Protein AF-A0A9Q1BX93-F1 (afdb_monomer)

Mean predicted aligned error: 6.59 Å

Nearest PDB structures (foldseek):
  6ne7-assembly1_A  TM=9.508E-01  e=5.881E-17  Homo sapiens
  2x2l-assembly1_A-2  TM=9.434E-01  e=4.601E-17  Homo sapiens
  3gqi-assembly1_A  TM=9.244E-01  e=2.007E-16  Homo sapiens
  4j96-assembly3_B  TM=8.910E-01  e=3.487E-16  Homo sapiens
  5ui0-assembly2_B  TM=8.899E-01  e=6.442E-16  Homo sapiens

Sequence (169 aa):
MEYLENGSLLNYLTSFSERPTRLSVMPTENDGTMITSKELMRFGLEIAKGMEYLASKNLVHRDLAARNILLGDNLQCKVSDLGLARILKYSNEYEMRSKSRVPVRWMAPESILRNKYSTTSDVWSFGVVLWEIATLGSHPYPGLGCKQIIDDVKKGMRLLQPTHCRDEM

Radius of gyration: 17.2 Å; Cα contacts (8 Å, |Δi|>4): 215; chains: 1; bounding box: 44×39×55 Å

Foldseek 3Di:
DDDAPQAFQLVVLVVLVPDPPPPDDDDDPPPVNDDDPVNLVQQLVLVVVQLVVCVVQQKFQQADARNQWGAHPVRRTDGHDSVVMDHDDPDQKDADPDDDDHPLLLFDLCCLPGVITHSVRVVSSSVVRSVCSLVSNDDRPPPDDSVRSNVVVNVVDDTDDDPPDDPDD

pLDDT: mean 87.9, std 14.95, range [37.12, 98.75]

InterPro domains:
  IPR000719 Protein kinase domain [PS50011] (1-169)
  IPR001245 Serine-threonine/tyrosine-protein kinase, catalytic domain [PF07714] (1-169)
  IPR001245 Serine-threonine/tyrosine-protein kinase, catalytic domain [PR00109] (1-13)
  IPR001245 Serine-threonine/tyrosine-protein kinase, catalytic domain [PR00109] (53-71)
  IPR001245 Serine-threonine/tyrosine-protein kinase, catalytic domain [PR00109] (102-112)
  IPR001245 Serine-threonine/tyrosine-protein kinase, catalytic domain [PR00109] (121-143)
  IPR008266 Tyrosine-protein kinase, active site [PS00109] (59-71)
  IPR011009 Protein kinase-like domain superfamily [SSF56112] (1-168)
  IPR020635 Tyrosine-protein kinase, catalytic domain [SM00219] (1-169)
  IPR050122 Receptor Tyrosine Kinase [PTHR24416] (1-169)

Organism: Holothuria leucospilota (NCBI:txid206669)

Secondary structure (DSSP, 8-state):
----TT-BHHHHHHHHHTS---TT----TTSS-S--HHHHHHHHHHHHHHHHHHHHTTEE-S---GGGEEE-GGG-EEE--GGG-EE-SSSS-EE--S-----GGG--HHHHHH-EE-HHHHHHHHHHHHHHHHTTSPPSSTT--HHHHHHHHHTT--PPPPTT-PPP-

Solvent-accessible surface area (backbone atoms only — not comparable to full-atom values): 10137 Å² total; per-residue (Å²): 130,88,86,44,89,60,40,28,44,26,62,54,33,35,61,61,70,72,52,75,85,67,82,90,65,87,79,59,101,80,69,86,80,70,89,48,72,68,56,51,51,46,50,50,50,40,45,48,53,47,50,50,53,36,42,77,65,36,33,28,47,80,57,57,40,42,72,32,24,35,16,32,82,96,67,43,59,38,81,46,72,64,88,68,39,45,74,50,85,88,46,84,57,46,73,62,88,71,96,68,94,70,63,68,84,36,53,24,64,57,33,73,74,64,35,38,42,26,56,69,36,42,50,46,8,45,55,45,29,49,49,23,54,73,52,35,43,49,66,76,66,74,96,59,52,69,72,56,48,57,57,38,43,71,74,64,56,72,84,77,82,51,95,86,62,71,85,85,127

Structure (mmCIF, N/CA/C/O backbone):
data_AF-A0A9Q1BX93-F1
#
_entry.id   AF-A0A9Q1BX93-F1
#
loop_
_atom_site.group_PDB
_atom_site.id
_atom_site.type_symbol
_atom_site.label_atom_id
_atom_site.label_alt_id
_atom_site.label_comp_id
_atom_site.label_asym_id
_atom_site.label_entity_id
_atom_site.label_seq_id
_atom_site.pdbx_PDB_ins_code
_atom_site.Cartn_x
_atom_site.Cartn_y
_atom_site.Cartn_z
_atom_site.occupancy
_atom_site.B_iso_or_equiv
_atom_site.auth_seq_id
_atom_site.auth_comp_id
_atom_site.auth_asym_id
_atom_site.auth_atom_id
_atom_site.pdbx_PDB_model_num
ATOM 1 N N . MET A 1 1 ? 0.145 21.957 -2.539 1.00 60.41 1 MET A N 1
ATOM 2 C CA . MET A 1 1 ? -0.162 20.604 -2.034 1.00 60.41 1 MET A CA 1
ATOM 3 C C . MET A 1 1 ? -1.299 20.779 -1.048 1.00 60.41 1 MET A C 1
ATOM 5 O O . MET A 1 1 ? -1.236 21.730 -0.280 1.00 60.41 1 MET A O 1
ATOM 9 N N . GLU A 1 2 ? -2.359 19.986 -1.147 1.00 72.12 2 GLU A N 1
ATOM 10 C CA . GLU A 1 2 ? -3.480 20.054 -0.201 1.00 72.12 2 GLU A CA 1
ATOM 11 C C . GLU A 1 2 ? -3.006 19.566 1.175 1.00 72.12 2 GLU A C 1
ATOM 13 O O . GLU A 1 2 ? -2.302 18.559 1.253 1.00 72.12 2 GLU A O 1
ATOM 18 N N . TYR A 1 3 ? -3.329 20.305 2.235 1.00 75.44 3 TYR A N 1
ATOM 19 C CA . TYR A 1 3 ? -3.077 19.875 3.608 1.00 75.44 3 TYR A CA 1
ATOM 20 C C . TYR A 1 3 ? -4.240 18.995 4.062 1.00 75.44 3 TYR A C 1
ATOM 22 O O . TYR A 1 3 ? -5.392 19.362 3.859 1.00 75.44 3 TYR A O 1
ATOM 30 N N . LEU A 1 4 ? -3.933 17.838 4.644 1.00 78.56 4 LEU A N 1
ATOM 31 C CA . LEU A 1 4 ? -4.925 16.863 5.088 1.00 78.56 4 LEU A CA 1
ATOM 32 C C . LEU A 1 4 ? -4.755 16.663 6.597 1.00 78.56 4 LEU A C 1
ATOM 34 O O . LEU A 1 4 ? -3.736 16.148 7.059 1.00 78.56 4 LEU A O 1
ATOM 38 N N . GLU A 1 5 ? -5.739 17.151 7.349 1.00 76.88 5 GLU A N 1
ATOM 39 C CA . GLU A 1 5 ? -5.691 17.354 8.803 1.00 76.88 5 GLU A CA 1
ATOM 40 C C . GLU A 1 5 ? -5.566 16.062 9.622 1.00 76.88 5 GLU A C 1
ATOM 42 O O . GLU A 1 5 ? -4.977 16.076 10.701 1.00 76.88 5 GLU A O 1
ATOM 47 N N . ASN A 1 6 ? -6.044 14.930 9.094 1.00 85.12 6 ASN A N 1
ATOM 48 C CA . ASN A 1 6 ? -6.058 13.653 9.813 1.00 85.12 6 ASN A CA 1
ATOM 49 C C . ASN A 1 6 ? -4.752 12.850 9.648 1.00 85.12 6 ASN A C 1
ATOM 51 O O . ASN A 1 6 ? -4.631 11.741 10.168 1.00 85.12 6 ASN A O 1
ATOM 55 N N . GLY A 1 7 ? -3.751 13.405 8.954 1.00 92.69 7 GLY A N 1
ATOM 56 C CA . GLY A 1 7 ? -2.442 12.778 8.785 1.00 92.69 7 GLY A CA 1
ATOM 57 C C . GLY A 1 7 ? -2.476 11.534 7.894 1.00 92.69 7 GLY A C 1
ATOM 58 O O . GLY A 1 7 ? -3.271 11.446 6.956 1.00 92.69 7 GLY A O 1
ATOM 59 N N . SER A 1 8 ? -1.565 10.588 8.143 1.00 96.31 8 SER A N 1
ATOM 60 C CA . SER A 1 8 ? -1.483 9.348 7.366 1.00 96.31 8 SER A CA 1
ATOM 61 C C . SER A 1 8 ? -2.450 8.282 7.877 1.00 96.31 8 SER A C 1
ATOM 63 O O . SER A 1 8 ? -2.697 8.163 9.079 1.00 96.31 8 SER A O 1
ATOM 65 N N . LEU A 1 9 ? -2.932 7.441 6.963 1.00 96.75 9 LEU A N 1
ATOM 66 C CA . LEU A 1 9 ? -3.762 6.285 7.288 1.00 96.75 9 LEU A CA 1
ATOM 67 C C . LEU A 1 9 ? -3.052 5.343 8.266 1.00 96.75 9 LEU A C 1
ATOM 69 O O . LEU A 1 9 ? -3.697 4.815 9.163 1.00 96.75 9 LEU A O 1
ATOM 73 N N . LEU A 1 10 ? -1.730 5.169 8.142 1.00 96.38 10 LEU A N 1
ATOM 74 C CA . LEU A 1 10 ? -0.957 4.369 9.095 1.00 96.38 10 LEU A CA 1
ATOM 75 C C . LEU A 1 10 ? -1.125 4.882 10.531 1.00 96.38 10 LEU A C 1
ATOM 77 O O . LEU A 1 10 ? -1.525 4.112 11.397 1.00 96.38 10 LEU A O 1
ATOM 81 N N . ASN A 1 11 ? -0.875 6.174 10.766 1.00 94.50 11 ASN A N 1
ATOM 82 C CA . ASN A 1 11 ? -0.984 6.763 12.103 1.00 94.50 11 ASN A CA 1
ATOM 83 C C . ASN A 1 11 ? -2.421 6.691 12.637 1.00 94.50 11 ASN A C 1
ATOM 85 O O . ASN A 1 11 ? -2.640 6.444 13.824 1.00 94.50 11 ASN A O 1
ATOM 89 N N . TYR A 1 12 ? -3.403 6.893 11.755 1.00 93.56 12 TYR A N 1
ATOM 90 C CA . TYR A 1 12 ? -4.812 6.769 12.104 1.00 93.56 12 TYR A CA 1
ATOM 91 C C . TYR A 1 12 ? -5.148 5.349 12.576 1.00 93.56 12 TYR A C 1
ATOM 93 O O . TYR A 1 12 ? -5.711 5.187 13.656 1.00 93.56 12 TYR A O 1
ATOM 101 N N . LEU A 1 13 ? -4.746 4.316 11.829 1.00 93.12 13 LEU A N 1
ATOM 102 C CA . LEU A 1 13 ? -4.996 2.915 12.181 1.00 93.12 13 LEU A CA 1
ATOM 103 C C . LEU A 1 13 ? -4.290 2.506 13.482 1.00 93.12 13 LEU A C 1
ATOM 105 O O . LEU A 1 13 ? -4.920 1.917 14.364 1.00 93.12 13 LEU A O 1
ATOM 109 N N . THR A 1 14 ? -3.015 2.871 13.647 1.00 91.94 14 THR A N 1
ATOM 110 C CA . THR A 1 14 ? -2.244 2.505 14.846 1.00 91.94 14 THR A CA 1
ATOM 111 C C . THR A 1 14 ? -2.814 3.134 16.115 1.00 91.94 14 THR A C 1
ATOM 113 O O . THR A 1 14 ? -2.731 2.521 17.179 1.00 91.94 14 THR A O 1
ATOM 116 N N . SER A 1 15 ? -3.489 4.287 16.011 1.00 90.31 15 SER A N 1
ATOM 117 C CA . SER A 1 15 ? -4.161 4.937 17.148 1.00 90.31 15 SER A CA 1
ATOM 118 C C . SER A 1 15 ? -5.268 4.091 17.801 1.00 90.31 15 SER A C 1
ATOM 120 O O . SER A 1 15 ? -5.642 4.347 18.947 1.00 90.31 15 SER A O 1
ATOM 122 N N . PHE A 1 16 ? -5.788 3.073 17.104 1.00 83.94 16 PHE A N 1
ATOM 123 C CA . PHE A 1 16 ? -6.747 2.107 17.650 1.00 83.94 16 PHE A CA 1
ATOM 124 C C . PHE A 1 16 ? -6.059 0.883 18.264 1.00 83.94 16 PHE A C 1
ATOM 126 O O . PHE A 1 16 ? -6.616 0.276 19.175 1.00 83.94 16 PHE A O 1
ATOM 133 N N . SER A 1 17 ? -4.845 0.545 17.815 1.00 70.94 17 SER A N 1
ATOM 134 C CA . SER A 1 17 ? -4.049 -0.565 18.365 1.00 70.94 17 SER A CA 1
ATOM 135 C C . SER A 1 17 ? -3.467 -0.259 19.753 1.00 70.94 17 SER A C 1
ATOM 137 O O . SER A 1 17 ? -3.269 -1.165 20.559 1.00 70.94 17 SER A O 1
ATOM 139 N N . GLU A 1 18 ? -3.239 1.023 20.053 1.00 66.19 18 GLU A N 1
ATOM 140 C CA . GLU A 1 18 ? -2.660 1.497 21.318 1.00 66.19 18 GLU A CA 1
ATOM 141 C C . GLU A 1 18 ? -3.708 1.734 22.418 1.00 66.19 18 GLU A C 1
ATOM 143 O O . GLU A 1 18 ? -3.358 1.991 23.572 1.00 66.19 18 GLU A O 1
ATOM 148 N N . ARG A 1 19 ? -5.007 1.645 22.095 1.00 63.69 19 ARG A N 1
ATOM 149 C CA . ARG A 1 19 ? -6.073 1.811 23.089 1.00 63.69 19 ARG A CA 1
ATOM 150 C C . ARG A 1 19 ? -6.132 0.553 23.958 1.00 63.69 19 ARG A C 1
ATOM 152 O O . ARG A 1 19 ? -6.419 -0.522 23.433 1.00 63.69 19 ARG A O 1
ATOM 159 N N . PRO A 1 20 ? -5.899 0.650 25.281 1.00 47.09 20 PRO A N 1
ATOM 160 C CA . PRO A 1 20 ? -6.031 -0.504 26.154 1.00 47.09 20 PRO A CA 1
ATOM 161 C C . PRO A 1 20 ? -7.462 -1.022 26.040 1.00 47.09 20 PRO A C 1
ATOM 163 O O . PRO A 1 20 ? -8.410 -0.244 26.163 1.00 47.09 20 PRO A O 1
ATOM 166 N N . THR A 1 21 ? -7.609 -2.324 25.790 1.00 48.31 21 THR A N 1
ATOM 167 C CA . THR A 1 21 ? -8.884 -3.046 25.820 1.00 48.31 21 THR A CA 1
ATOM 168 C C . THR A 1 21 ? -9.614 -2.699 27.113 1.00 48.31 21 THR A C 1
ATOM 170 O O . THR A 1 21 ? -9.341 -3.279 28.166 1.00 48.31 21 THR A O 1
ATOM 173 N N . ARG A 1 22 ? -10.519 -1.717 27.066 1.00 46.16 22 ARG A N 1
ATOM 174 C CA . ARG A 1 22 ? -11.419 -1.418 28.174 1.00 46.16 22 ARG A CA 1
ATOM 175 C C . ARG A 1 22 ? -12.376 -2.595 28.271 1.00 46.16 22 ARG A C 1
ATOM 177 O O . ARG A 1 22 ? -13.374 -2.666 27.561 1.00 46.16 22 ARG A O 1
ATOM 184 N N . LEU A 1 23 ? -12.041 -3.539 29.146 1.00 45.72 23 LEU A N 1
ATOM 185 C CA . LEU A 1 23 ? -13.012 -4.473 29.689 1.00 45.72 23 LEU A CA 1
ATOM 186 C C . LEU A 1 23 ? -14.238 -3.676 30.170 1.00 45.72 23 LEU A C 1
ATOM 188 O O . LEU A 1 23 ? -14.083 -2.695 30.898 1.00 45.72 23 LEU A O 1
ATOM 192 N N . SER A 1 24 ? -15.426 -4.161 29.793 1.00 38.31 24 SER A N 1
ATOM 193 C CA . SER A 1 24 ? -16.761 -3.927 30.384 1.00 38.31 24 SER A CA 1
ATOM 194 C C . SER A 1 24 ? -17.771 -2.963 29.745 1.00 38.31 24 SER A C 1
ATOM 196 O O . SER A 1 24 ? -18.890 -2.917 30.246 1.00 38.31 24 SER A O 1
ATOM 198 N N . VAL A 1 25 ? -17.510 -2.296 28.616 1.00 46.06 25 VAL A N 1
ATOM 199 C CA . VAL A 1 25 ? -18.588 -1.557 27.921 1.00 46.06 25 VAL A CA 1
ATOM 200 C C . VAL A 1 25 ? -18.622 -1.961 26.456 1.00 46.06 25 VAL A C 1
ATOM 202 O O . VAL A 1 25 ? -17.691 -1.666 25.715 1.00 46.06 25 VAL A O 1
ATOM 205 N N . MET A 1 26 ? -19.681 -2.671 26.056 1.00 45.34 26 MET A N 1
ATOM 206 C CA . MET A 1 26 ? -19.995 -2.897 24.644 1.00 45.34 26 MET A CA 1
ATOM 207 C C . MET A 1 26 ? -20.212 -1.516 24.010 1.00 45.34 26 MET A C 1
ATOM 209 O O . MET A 1 26 ? -21.152 -0.829 24.417 1.00 45.34 26 MET A O 1
ATOM 213 N N . PRO A 1 27 ? -19.349 -1.065 23.087 1.00 43.97 27 PRO A N 1
ATOM 214 C CA . PRO A 1 27 ? -19.535 0.228 22.456 1.00 43.97 27 PRO A CA 1
ATOM 215 C C . PRO A 1 27 ? -20.803 0.162 21.606 1.00 43.97 27 PRO A C 1
ATOM 217 O O . PRO A 1 27 ? -21.001 -0.771 20.826 1.00 43.97 27 PRO A O 1
ATOM 220 N N . THR A 1 28 ? -21.689 1.135 21.792 1.00 45.25 28 THR A N 1
ATOM 221 C CA . THR A 1 28 ? -22.805 1.355 20.875 1.00 45.25 28 THR A CA 1
ATOM 222 C C . THR A 1 28 ? -22.240 1.847 19.541 1.00 45.25 28 THR A C 1
ATOM 224 O O . THR A 1 28 ? -21.183 2.478 19.503 1.00 45.25 28 THR A O 1
ATOM 227 N N . GLU A 1 29 ? -22.932 1.563 18.435 1.00 50.22 29 GLU A N 1
ATOM 228 C CA . GLU A 1 29 ? -22.469 1.801 17.051 1.00 50.22 29 GLU A CA 1
ATOM 229 C C . GLU A 1 29 ? -22.086 3.263 16.723 1.00 50.22 29 GLU A C 1
ATOM 231 O O . GLU A 1 29 ? -21.611 3.540 15.627 1.00 50.22 29 GLU A O 1
ATOM 236 N N . ASN A 1 30 ? -22.265 4.199 17.661 1.00 46.19 30 ASN A N 1
ATOM 237 C CA . ASN A 1 30 ? -22.162 5.638 17.444 1.00 46.19 30 ASN A CA 1
ATOM 238 C C . ASN A 1 30 ? -21.084 6.346 18.281 1.00 46.19 30 ASN A C 1
ATOM 240 O O . ASN A 1 30 ? -21.022 7.572 18.267 1.00 46.19 30 ASN A O 1
ATOM 244 N N . ASP A 1 31 ? -20.248 5.616 19.023 1.00 49.50 31 ASP A N 1
ATOM 245 C CA . ASP A 1 31 ? -19.365 6.239 20.020 1.00 49.50 31 ASP A CA 1
ATOM 246 C C . ASP A 1 31 ? -17.988 6.669 19.464 1.00 49.50 31 ASP A C 1
ATOM 248 O O . ASP A 1 31 ? -17.131 7.132 20.209 1.00 49.50 31 ASP A O 1
ATOM 252 N N . GLY A 1 32 ? -17.718 6.503 18.159 1.00 55.62 32 GLY A N 1
ATOM 253 C CA . GLY A 1 32 ? -16.435 6.890 17.529 1.00 55.62 32 GLY A CA 1
ATOM 254 C C . GLY A 1 32 ? -15.191 6.200 18.124 1.00 55.62 32 GLY A C 1
ATOM 255 O O . GLY A 1 32 ? -14.048 6.543 17.813 1.00 55.62 32 GLY A O 1
ATOM 256 N N . THR A 1 33 ? -15.397 5.228 19.014 1.00 61.38 33 THR A N 1
ATOM 257 C CA . THR A 1 33 ? -14.355 4.571 19.805 1.00 61.38 33 THR A CA 1
ATOM 258 C C . THR A 1 33 ? -13.751 3.363 19.098 1.00 61.38 33 THR A C 1
ATOM 260 O O . THR A 1 33 ? -12.630 2.979 19.440 1.00 61.38 33 THR A O 1
ATOM 263 N N . MET A 1 34 ? -14.440 2.802 18.099 1.00 73.19 34 MET A N 1
ATOM 264 C CA . MET A 1 34 ? -14.046 1.590 17.380 1.00 73.19 34 MET A CA 1
ATOM 265 C C . MET A 1 34 ? -14.162 1.780 15.871 1.00 73.19 34 MET A C 1
ATOM 267 O O . MET A 1 34 ? -15.179 2.261 15.379 1.00 73.19 34 MET A O 1
ATOM 271 N N . ILE A 1 35 ? -13.125 1.358 15.150 1.00 86.31 35 ILE A N 1
ATOM 272 C CA . ILE A 1 35 ? -13.118 1.307 13.691 1.00 86.31 35 ILE A CA 1
ATOM 273 C C . ILE A 1 35 ? -13.918 0.097 13.204 1.00 86.31 35 ILE A C 1
ATOM 275 O O . ILE A 1 35 ? -13.712 -1.031 13.659 1.00 86.31 35 ILE A O 1
ATOM 279 N N . THR A 1 36 ? -14.854 0.323 12.289 1.00 89.88 36 THR A N 1
ATOM 280 C CA . THR A 1 36 ? -15.730 -0.737 11.775 1.00 89.88 36 THR A CA 1
ATOM 281 C C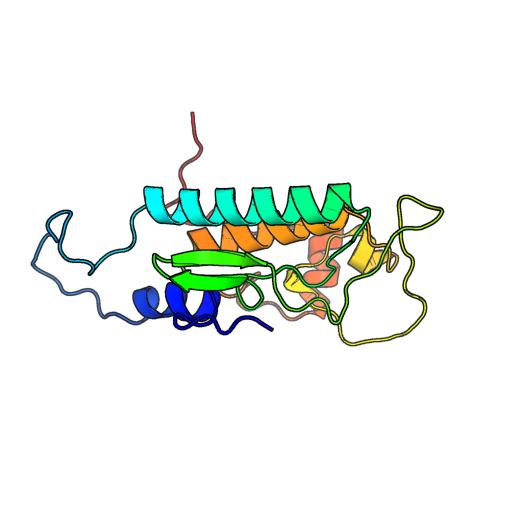 . THR A 1 36 ? -15.133 -1.424 10.547 1.00 89.88 36 THR A C 1
ATOM 283 O O . THR A 1 36 ? -14.404 -0.816 9.762 1.00 89.88 36 THR A O 1
ATOM 286 N N . SER A 1 37 ? -15.513 -2.681 10.286 1.00 88.44 37 SER A N 1
ATOM 287 C CA . SER A 1 37 ? -15.131 -3.374 9.043 1.00 88.44 37 SER A CA 1
ATOM 288 C C . SER A 1 37 ? -15.580 -2.612 7.791 1.00 88.44 37 SER A C 1
ATOM 290 O O . SER A 1 37 ? -14.885 -2.618 6.778 1.00 88.44 37 SER A O 1
ATOM 292 N N . LYS A 1 38 ? -16.718 -1.908 7.863 1.00 91.19 38 LYS A N 1
ATOM 293 C CA . LYS A 1 38 ? -17.228 -1.066 6.774 1.00 91.19 38 LYS A CA 1
ATOM 294 C C . LYS A 1 38 ? -16.287 0.096 6.459 1.00 91.19 38 LYS A C 1
ATOM 296 O O . LYS A 1 38 ? -16.067 0.393 5.288 1.00 91.19 38 LYS A O 1
ATOM 301 N N . GLU A 1 39 ? -15.716 0.734 7.477 1.00 92.69 39 GLU A N 1
ATOM 302 C CA . GLU A 1 39 ? -14.726 1.799 7.290 1.00 92.69 39 GLU A CA 1
ATOM 303 C C . GLU A 1 39 ? -13.412 1.267 6.720 1.00 92.69 39 GLU A C 1
ATOM 305 O O . GLU A 1 39 ? -12.884 1.863 5.784 1.00 92.69 39 GLU A O 1
ATOM 310 N N . LEU A 1 40 ? -12.933 0.114 7.201 1.00 94.69 40 LEU A N 1
ATOM 311 C CA . LEU A 1 40 ? -11.743 -0.544 6.648 1.00 94.69 40 LEU A CA 1
ATOM 312 C C . LEU A 1 40 ? -11.920 -0.873 5.156 1.00 94.69 40 LEU A C 1
ATOM 314 O O . LEU A 1 40 ? -11.054 -0.560 4.338 1.00 94.69 40 LEU A O 1
ATOM 318 N N . MET A 1 41 ? -13.075 -1.437 4.782 1.00 95.06 41 MET A N 1
ATOM 319 C CA . MET A 1 41 ? -13.423 -1.700 3.380 1.00 95.06 41 MET A CA 1
ATOM 320 C C . MET A 1 41 ? -13.519 -0.410 2.559 1.00 95.06 41 MET A C 1
ATOM 322 O O . MET A 1 41 ? -13.049 -0.369 1.421 1.00 95.06 41 MET A O 1
ATOM 326 N N . ARG A 1 42 ? -14.084 0.664 3.132 1.00 97.00 42 ARG A N 1
ATOM 327 C CA . ARG A 1 42 ? -14.139 1.981 2.483 1.00 97.00 42 ARG A CA 1
ATOM 328 C C . ARG A 1 42 ? -12.736 2.502 2.169 1.00 97.00 42 ARG A C 1
ATOM 330 O O . ARG A 1 42 ? -12.517 2.937 1.042 1.00 97.00 42 ARG A O 1
ATOM 337 N N . PHE A 1 43 ? -11.790 2.414 3.106 1.00 97.88 43 PHE A N 1
ATOM 338 C CA . PHE A 1 43 ? -10.405 2.830 2.863 1.00 97.88 43 PHE A CA 1
ATOM 339 C C . PHE A 1 43 ? -9.777 2.050 1.707 1.00 97.88 43 PHE A C 1
ATOM 341 O O . PHE A 1 43 ? -9.237 2.653 0.780 1.00 97.88 43 PHE A O 1
ATOM 348 N N . GLY A 1 44 ? -9.917 0.719 1.705 1.00 98.25 44 GLY A N 1
ATOM 349 C CA . GLY A 1 44 ? -9.442 -0.121 0.603 1.00 98.25 44 GLY A CA 1
ATOM 350 C C . GLY A 1 44 ? -10.031 0.292 -0.752 1.00 98.25 44 GLY A C 1
ATOM 351 O O . GLY A 1 44 ? -9.294 0.438 -1.728 1.00 98.25 44 GLY A O 1
ATOM 352 N N . LEU A 1 45 ? -11.341 0.553 -0.804 1.00 98.50 45 LEU A N 1
ATOM 353 C CA . LEU A 1 45 ? -12.040 0.977 -2.019 1.00 98.50 45 LEU A CA 1
ATOM 354 C C . LEU A 1 45 ? -11.579 2.351 -2.528 1.00 98.50 45 LEU A C 1
ATOM 356 O O . LEU A 1 45 ? -11.375 2.527 -3.729 1.00 98.50 45 LEU A O 1
ATOM 360 N N . GLU A 1 46 ? -11.433 3.339 -1.647 1.00 98.50 46 GLU A N 1
ATOM 361 C CA . GLU A 1 46 ? -11.001 4.688 -2.031 1.00 98.50 46 GLU A CA 1
ATOM 362 C C . GLU A 1 46 ? -9.552 4.698 -2.534 1.00 98.50 46 GLU A C 1
ATOM 364 O O . GLU A 1 46 ? -9.256 5.320 -3.557 1.00 98.50 46 GLU A O 1
ATOM 369 N N . ILE A 1 47 ? -8.663 3.937 -1.887 1.00 98.69 47 ILE A N 1
ATOM 370 C CA . ILE A 1 47 ? -7.278 3.763 -2.341 1.00 98.69 47 ILE A CA 1
ATOM 371 C C . ILE A 1 47 ? -7.246 3.063 -3.704 1.00 98.69 47 ILE A C 1
ATOM 373 O O . ILE A 1 47 ? -6.518 3.508 -4.592 1.00 98.69 47 ILE A O 1
ATOM 377 N N . ALA A 1 48 ? -8.058 2.018 -3.907 1.00 98.75 48 ALA A N 1
ATOM 378 C CA . ALA A 1 48 ? -8.152 1.321 -5.189 1.00 98.75 48 ALA A CA 1
ATOM 379 C C . ALA A 1 48 ? -8.571 2.267 -6.324 1.00 98.75 48 ALA A C 1
ATOM 381 O O . ALA A 1 48 ? -7.925 2.281 -7.369 1.00 98.75 48 ALA A O 1
ATOM 382 N N . LYS A 1 49 ? -9.582 3.118 -6.098 1.00 98.62 49 LYS A N 1
ATOM 383 C CA . LYS A 1 49 ? -10.006 4.151 -7.062 1.00 98.62 49 LYS A CA 1
ATOM 384 C C . LYS A 1 49 ? -8.892 5.156 -7.361 1.00 98.62 49 LYS A C 1
ATOM 386 O O . LYS A 1 49 ? -8.681 5.530 -8.513 1.00 98.62 49 LYS A O 1
ATOM 391 N N . GLY A 1 50 ? -8.150 5.583 -6.337 1.00 98.44 50 GLY A N 1
ATOM 392 C CA . GLY A 1 50 ? -6.983 6.449 -6.514 1.00 98.44 50 GLY A CA 1
ATOM 393 C C . GLY A 1 50 ? -5.905 5.798 -7.386 1.00 98.44 50 GLY A C 1
ATOM 394 O O . GLY A 1 50 ? -5.393 6.423 -8.314 1.00 98.44 50 GLY A O 1
ATOM 395 N N . MET A 1 51 ? -5.602 4.524 -7.140 1.00 98.69 51 MET A N 1
ATOM 396 C CA . MET A 1 51 ? -4.609 3.765 -7.905 1.00 98.69 51 MET A CA 1
ATOM 397 C C . MET A 1 51 ? -5.067 3.435 -9.328 1.00 98.69 51 MET A C 1
ATOM 399 O O . MET A 1 51 ? -4.256 3.501 -10.250 1.00 98.69 51 MET A O 1
ATOM 403 N N . GLU A 1 52 ? -6.354 3.153 -9.534 1.00 98.56 52 GLU A N 1
ATOM 404 C CA . GLU A 1 52 ? -6.963 3.027 -10.862 1.00 98.56 52 GLU A CA 1
ATOM 405 C C . GLU A 1 52 ? -6.789 4.323 -11.663 1.00 98.56 52 GLU A C 1
ATOM 407 O O . GLU A 1 52 ? -6.368 4.293 -12.824 1.00 98.56 52 GLU A O 1
ATOM 412 N N . TYR A 1 53 ? -7.020 5.478 -11.029 1.00 98.31 53 TYR A N 1
ATOM 413 C CA . TYR A 1 53 ? -6.781 6.766 -11.668 1.00 98.31 53 TYR A CA 1
ATOM 414 C C . TYR A 1 53 ? -5.307 6.934 -12.071 1.00 98.31 53 TYR A C 1
ATOM 416 O O . TYR A 1 53 ? -5.038 7.276 -13.225 1.00 98.31 53 TYR A O 1
ATOM 424 N N . LEU A 1 54 ? -4.344 6.644 -11.185 1.00 97.94 54 LEU A N 1
ATOM 425 C CA . LEU A 1 54 ? -2.914 6.721 -11.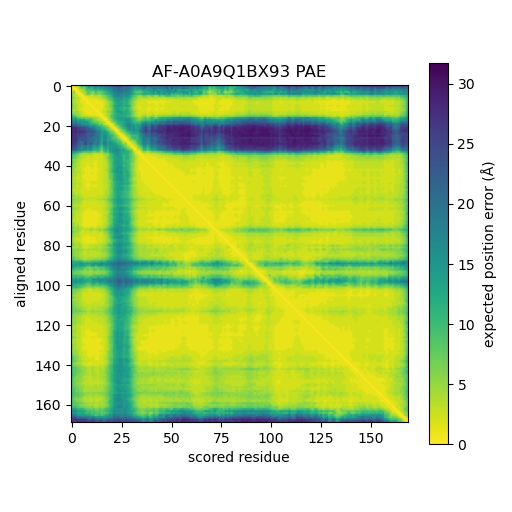527 1.00 97.94 54 LEU A CA 1
ATOM 426 C C . LEU A 1 54 ? -2.549 5.778 -12.684 1.00 97.94 54 LEU A C 1
ATOM 428 O O . LEU A 1 54 ? -1.881 6.197 -13.635 1.00 97.94 54 LEU A O 1
ATOM 432 N N . ALA A 1 55 ? -3.054 4.544 -12.655 1.00 97.38 55 ALA A N 1
ATOM 433 C CA . ALA A 1 55 ? -2.858 3.568 -13.719 1.00 97.38 55 ALA A CA 1
ATOM 434 C C . ALA A 1 55 ? -3.412 4.067 -15.065 1.00 97.38 55 ALA A C 1
ATOM 436 O O . ALA A 1 55 ? -2.724 3.958 -16.079 1.00 97.38 55 ALA A O 1
ATOM 437 N N . SER A 1 56 ? -4.589 4.708 -15.085 1.00 97.12 56 SER A N 1
ATOM 438 C CA . SER A 1 56 ? -5.163 5.309 -16.305 1.00 97.12 56 SER A CA 1
ATOM 439 C C . SER A 1 56 ? -4.321 6.456 -16.885 1.00 97.12 56 SER A C 1
ATOM 441 O O . SER A 1 56 ? -4.449 6.806 -18.059 1.00 97.12 56 SER A O 1
ATOM 443 N N . LYS A 1 57 ? -3.439 7.048 -16.071 1.00 96.62 57 LYS A N 1
ATOM 444 C CA . LYS A 1 57 ? -2.447 8.049 -16.491 1.00 96.62 57 LYS A CA 1
ATOM 445 C C . LYS A 1 57 ? -1.087 7.440 -16.826 1.00 96.62 57 LYS A C 1
ATOM 447 O O . LYS A 1 57 ? -0.128 8.188 -17.012 1.00 96.62 57 LYS A O 1
ATOM 452 N N . ASN A 1 58 ? -0.995 6.110 -16.913 1.00 95.69 58 ASN A N 1
ATOM 453 C CA . ASN A 1 58 ? 0.257 5.377 -17.088 1.00 95.69 58 ASN A CA 1
ATOM 454 C C . ASN A 1 58 ? 1.305 5.758 -16.026 1.00 95.69 58 ASN A C 1
ATOM 456 O O . ASN A 1 58 ? 2.503 5.796 -16.308 1.00 95.69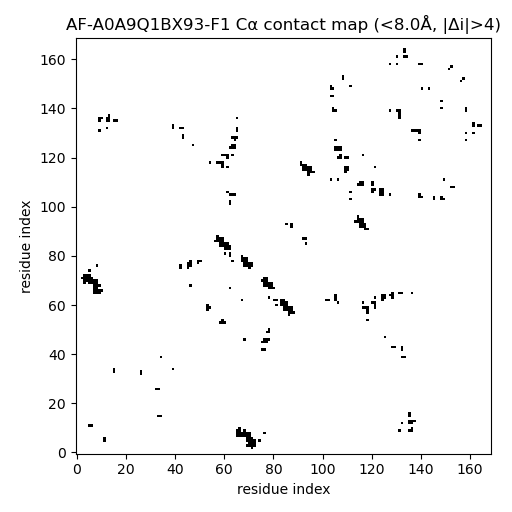 58 ASN A O 1
ATOM 460 N N . LEU A 1 59 ? 0.861 6.086 -14.808 1.00 97.19 59 LEU A N 1
ATOM 461 C CA . LEU A 1 59 ? 1.727 6.465 -13.698 1.00 97.19 59 LEU A CA 1
ATOM 462 C C . LEU A 1 59 ? 1.867 5.293 -12.724 1.00 97.19 59 LEU A C 1
ATOM 464 O O . LEU A 1 59 ? 0.877 4.820 -12.176 1.00 97.19 59 LEU A O 1
ATOM 468 N N . VAL A 1 60 ? 3.105 4.866 -12.483 1.00 97.38 60 VAL A N 1
ATOM 469 C CA . VAL A 1 60 ? 3.445 3.853 -11.473 1.00 97.38 60 VAL A CA 1
ATOM 470 C C . VAL A 1 60 ? 3.913 4.559 -10.207 1.00 97.38 60 VAL A C 1
ATOM 472 O O . VAL A 1 60 ? 4.822 5.388 -10.282 1.00 97.38 60 VAL A O 1
ATOM 475 N N . HIS A 1 61 ? 3.326 4.226 -9.060 1.00 97.88 61 HIS A N 1
ATOM 476 C CA . HIS A 1 61 ? 3.578 4.843 -7.760 1.00 97.88 61 HIS A CA 1
ATOM 477 C C . HIS A 1 61 ? 4.909 4.394 -7.147 1.00 97.88 61 HIS A C 1
ATOM 479 O O . HIS A 1 61 ? 5.714 5.229 -6.736 1.00 97.88 61 HIS A O 1
ATOM 485 N N . ARG A 1 62 ? 5.177 3.078 -7.133 1.00 96.69 62 ARG A N 1
ATOM 486 C CA . ARG A 1 62 ? 6.428 2.434 -6.663 1.00 96.69 62 ARG A CA 1
ATOM 487 C C . ARG A 1 62 ? 6.708 2.492 -5.157 1.00 96.69 62 ARG A C 1
ATOM 489 O O . ARG A 1 62 ? 7.624 1.812 -4.697 1.00 96.69 62 ARG A O 1
ATOM 496 N N . ASP A 1 63 ? 5.940 3.274 -4.407 1.00 96.94 63 ASP A N 1
ATOM 497 C CA . ASP A 1 63 ? 5.994 3.339 -2.938 1.00 96.94 63 ASP A CA 1
ATOM 498 C C . ASP A 1 63 ? 4.598 3.377 -2.301 1.00 96.94 63 ASP A C 1
ATOM 500 O O . ASP A 1 63 ? 4.311 4.189 -1.427 1.00 96.94 63 ASP A O 1
ATOM 504 N N . LEU A 1 64 ? 3.668 2.569 -2.814 1.00 98.50 64 LEU A N 1
ATOM 505 C CA . LEU A 1 64 ? 2.326 2.504 -2.241 1.00 98.50 64 LEU A CA 1
ATOM 506 C C . LEU A 1 64 ? 2.379 1.758 -0.897 1.00 98.50 64 LEU A C 1
ATOM 508 O O . LEU A 1 64 ? 2.777 0.596 -0.843 1.00 98.50 64 LEU A O 1
ATOM 512 N N . ALA A 1 65 ? 1.988 2.443 0.175 1.00 98.56 65 ALA A N 1
ATOM 513 C CA . ALA A 1 65 ? 1.963 1.940 1.549 1.00 98.56 65 ALA A CA 1
ATOM 514 C C . ALA A 1 65 ? 0.966 2.764 2.380 1.00 98.56 65 ALA A C 1
ATOM 516 O O . ALA A 1 65 ? 0.721 3.923 2.041 1.00 98.56 65 ALA A O 1
ATOM 517 N N . ALA A 1 66 ? 0.460 2.239 3.501 1.00 98.31 66 ALA A N 1
ATOM 518 C CA . ALA A 1 66 ? -0.486 2.973 4.354 1.00 98.31 66 ALA A CA 1
ATOM 519 C C . ALA A 1 66 ? 0.070 4.319 4.868 1.00 98.31 66 ALA A C 1
ATOM 521 O O . ALA A 1 66 ? -0.673 5.288 5.013 1.00 98.31 66 ALA A O 1
ATOM 522 N N . ARG A 1 67 ? 1.392 4.427 5.079 1.00 98.00 67 ARG A N 1
ATOM 523 C CA . ARG A 1 67 ? 2.061 5.697 5.439 1.00 98.00 67 ARG A CA 1
ATOM 524 C C . ARG A 1 67 ? 1.932 6.795 4.373 1.00 98.00 67 ARG A C 1
ATOM 526 O O . ARG A 1 67 ? 2.007 7.968 4.717 1.00 98.00 67 ARG A O 1
ATOM 533 N N . ASN A 1 68 ? 1.740 6.400 3.113 1.00 98.25 68 ASN A N 1
ATOM 534 C CA . ASN A 1 68 ? 1.656 7.280 1.945 1.00 98.25 68 ASN A CA 1
ATOM 535 C C . ASN A 1 68 ? 0.201 7.486 1.493 1.00 98.25 68 ASN A C 1
ATOM 537 O O . ASN A 1 68 ? -0.051 8.049 0.428 1.00 98.25 68 ASN A O 1
ATOM 541 N N . ILE A 1 69 ? -0.768 7.069 2.310 1.00 98.44 69 ILE A N 1
ATOM 542 C CA . ILE A 1 69 ? -2.172 7.447 2.163 1.00 98.44 69 ILE A CA 1
ATOM 543 C C . ILE A 1 69 ? -2.466 8.517 3.202 1.00 98.44 69 ILE A C 1
ATOM 545 O O . ILE A 1 69 ? -2.237 8.298 4.388 1.00 98.44 69 ILE A O 1
ATOM 549 N N . LEU A 1 70 ? -2.965 9.665 2.763 1.00 97.56 70 LEU A N 1
ATOM 550 C CA . LEU A 1 70 ? -3.370 10.754 3.644 1.00 97.56 70 LEU A CA 1
ATOM 551 C C . LEU A 1 70 ? -4.889 10.779 3.793 1.00 97.56 70 LEU A C 1
ATOM 553 O O . LEU A 1 70 ? -5.614 10.429 2.860 1.00 97.56 70 LEU A O 1
ATOM 557 N N . LEU A 1 71 ? -5.357 11.215 4.958 1.00 95.75 71 LEU A N 1
ATOM 558 C CA . LEU A 1 71 ? -6.773 11.298 5.294 1.00 95.75 71 LEU A CA 1
ATOM 559 C C . LEU A 1 71 ? -7.225 12.758 5.343 1.00 95.75 71 LEU A C 1
ATOM 561 O O . LEU A 1 71 ? -6.753 13.539 6.167 1.00 95.75 71 LEU A O 1
ATOM 565 N N . GLY A 1 72 ? -8.140 13.125 4.448 1.00 91.88 72 GLY A N 1
ATOM 566 C CA . GLY A 1 72 ? -8.791 14.436 4.467 1.00 91.88 72 GLY A CA 1
ATOM 567 C C . GLY A 1 72 ? -9.994 14.488 5.397 1.00 91.88 72 GLY A C 1
ATOM 568 O O . GLY A 1 72 ? -10.239 13.563 6.176 1.00 91.88 72 GLY A O 1
ATOM 569 N N . ASP A 1 73 ? -10.781 15.548 5.250 1.00 85.31 73 ASP A N 1
ATOM 570 C CA . ASP A 1 73 ? -12.045 15.735 5.961 1.00 85.31 73 ASP A CA 1
ATOM 571 C C . ASP A 1 73 ? -12.968 14.525 5.731 1.00 85.31 73 ASP A C 1
ATOM 573 O O . ASP A 1 73 ? -12.998 13.949 4.637 1.00 85.31 73 ASP A O 1
ATOM 577 N N . ASN A 1 74 ? -13.711 14.114 6.762 1.00 88.56 74 ASN A N 1
ATOM 578 C CA . ASN A 1 74 ? -14.549 12.901 6.758 1.00 88.56 74 ASN A CA 1
ATOM 579 C C . ASN A 1 74 ? -13.788 11.582 6.486 1.00 88.56 74 ASN A C 1
ATOM 581 O O . ASN A 1 74 ? -14.395 10.572 6.099 1.00 88.56 74 ASN A O 1
ATOM 585 N N . LEU A 1 75 ? -12.468 11.579 6.720 1.00 92.31 75 LEU A N 1
ATOM 586 C CA . LEU A 1 75 ? -11.563 10.435 6.558 1.00 92.31 75 LEU A CA 1
ATOM 587 C C . LEU A 1 75 ? -11.488 9.905 5.116 1.00 92.31 75 LEU A C 1
ATOM 589 O O . LEU A 1 75 ? -11.320 8.706 4.901 1.00 92.31 75 LEU A O 1
ATOM 593 N N . GLN A 1 76 ? -11.618 10.789 4.127 1.00 95.25 76 GLN A N 1
ATOM 594 C CA . GLN A 1 76 ? -11.420 10.436 2.718 1.00 95.25 76 GLN A CA 1
ATOM 595 C C . GLN A 1 76 ? -9.942 10.120 2.427 1.00 95.25 76 GLN A C 1
ATOM 597 O O . GLN A 1 76 ? -9.054 10.902 2.778 1.00 95.25 76 GLN A O 1
ATOM 602 N N . CYS A 1 77 ? -9.668 9.000 1.759 1.00 97.75 77 CYS A N 1
ATOM 603 C CA . CYS A 1 77 ? -8.312 8.566 1.423 1.00 97.75 77 CYS A CA 1
ATOM 604 C C . CYS A 1 77 ? -7.776 9.271 0.174 1.00 97.75 77 CYS A C 1
ATOM 606 O O . CYS A 1 77 ? -8.408 9.266 -0.884 1.00 97.75 77 CYS A O 1
ATOM 608 N N . LYS A 1 78 ? -6.549 9.795 0.258 1.00 97.38 78 LYS A N 1
ATOM 609 C CA . LYS A 1 78 ? -5.803 10.331 -0.887 1.00 97.38 78 LYS A CA 1
ATOM 610 C C . LYS A 1 78 ? -4.431 9.677 -0.990 1.00 97.38 78 LYS A C 1
ATOM 612 O O . LYS A 1 78 ? -3.644 9.706 -0.046 1.00 97.38 78 LYS A O 1
ATOM 617 N N . VAL A 1 79 ? -4.137 9.108 -2.158 1.00 97.94 79 VAL A N 1
ATOM 618 C CA . VAL A 1 79 ? -2.804 8.578 -2.481 1.00 97.94 79 VAL A CA 1
ATOM 619 C C . VAL A 1 79 ? -1.819 9.746 -2.579 1.00 97.94 79 VAL A C 1
ATOM 621 O O . VAL A 1 79 ? -2.098 10.744 -3.246 1.00 97.94 79 VAL A O 1
ATOM 624 N N . SER A 1 80 ? -0.682 9.640 -1.895 1.00 96.50 80 SER A N 1
ATOM 625 C CA . SER A 1 80 ? 0.304 10.715 -1.752 1.00 96.50 80 SER A CA 1
ATOM 626 C C . SER A 1 80 ? 1.742 10.200 -1.901 1.00 96.50 80 SER A C 1
ATOM 628 O O . SER A 1 80 ? 1.959 9.012 -2.075 1.00 96.50 80 SER A O 1
ATOM 630 N N . ASP A 1 81 ? 2.720 11.104 -1.820 1.00 93.56 81 ASP A N 1
ATOM 631 C CA . ASP A 1 81 ? 4.154 10.824 -2.000 1.00 93.56 81 ASP A CA 1
ATOM 632 C C . ASP A 1 81 ? 4.519 10.185 -3.354 1.00 93.56 81 ASP A C 1
ATOM 634 O O . ASP A 1 81 ? 4.923 9.031 -3.490 1.00 93.56 81 ASP A O 1
ATOM 638 N N . LEU A 1 82 ? 4.441 11.016 -4.395 1.00 93.12 82 LEU A N 1
ATOM 639 C CA . LEU A 1 82 ? 4.848 10.660 -5.753 1.00 93.12 82 LEU A CA 1
ATOM 640 C C . LEU A 1 82 ? 6.362 10.829 -5.995 1.00 93.12 82 LEU A C 1
ATOM 642 O O . LEU A 1 82 ? 6.793 10.853 -7.150 1.00 93.12 82 LEU A O 1
ATOM 646 N N . GLY A 1 83 ? 7.195 10.943 -4.950 1.00 91.62 83 GLY A N 1
ATOM 647 C CA . GLY A 1 83 ? 8.641 11.173 -5.096 1.00 91.62 83 GLY A CA 1
ATOM 648 C C . GLY A 1 83 ? 9.361 10.065 -5.881 1.00 91.62 83 GLY A C 1
ATOM 649 O O . GLY A 1 83 ? 10.320 10.311 -6.625 1.00 91.62 83 GLY A O 1
ATOM 650 N N . LEU A 1 84 ? 8.852 8.834 -5.785 1.00 90.19 84 LEU A N 1
ATOM 651 C CA . LEU A 1 84 ? 9.351 7.677 -6.529 1.00 90.19 84 LEU A CA 1
ATOM 652 C C . LEU A 1 84 ? 8.543 7.361 -7.794 1.00 90.19 84 LEU A C 1
ATOM 654 O O . LEU A 1 84 ? 8.998 6.532 -8.591 1.00 90.19 84 LEU A O 1
ATOM 658 N N . ALA A 1 85 ? 7.426 8.050 -8.035 1.00 94.50 85 ALA A N 1
ATOM 659 C CA . ALA A 1 85 ? 6.507 7.734 -9.120 1.00 94.50 85 ALA A CA 1
ATOM 660 C C . ALA A 1 85 ? 7.122 7.970 -10.509 1.00 94.50 85 ALA A C 1
ATOM 662 O O . ALA A 1 85 ? 7.992 8.828 -10.694 1.00 94.50 85 ALA A O 1
ATOM 663 N N . ARG A 1 86 ? 6.702 7.195 -11.514 1.00 95.12 86 ARG A N 1
ATOM 664 C CA . ARG A 1 86 ? 7.223 7.277 -12.891 1.00 95.12 86 ARG A CA 1
ATOM 665 C C . ARG A 1 86 ? 6.109 7.125 -13.921 1.00 95.12 86 ARG A C 1
ATOM 667 O O . ARG A 1 86 ? 5.274 6.239 -13.797 1.00 95.12 86 ARG A O 1
ATOM 674 N N . ILE A 1 87 ? 6.142 7.969 -14.956 1.00 94.56 87 ILE A N 1
ATOM 675 C CA . ILE A 1 87 ? 5.262 7.851 -16.127 1.00 94.56 87 ILE A CA 1
ATOM 676 C C . ILE A 1 87 ? 5.861 6.828 -17.095 1.00 94.56 87 ILE A C 1
ATOM 678 O O . ILE A 1 87 ? 7.010 6.965 -17.526 1.00 94.56 87 ILE A O 1
ATOM 682 N N . LEU A 1 88 ? 5.060 5.840 -17.468 1.00 92.31 88 LEU A N 1
ATOM 683 C CA . LEU A 1 88 ? 5.346 4.856 -18.500 1.00 92.31 88 LEU A CA 1
ATOM 684 C C . LEU A 1 88 ? 5.037 5.466 -19.873 1.00 92.31 88 LEU A C 1
ATOM 686 O O . LEU A 1 88 ? 3.880 5.693 -20.213 1.00 92.31 88 LEU A O 1
ATOM 690 N N . LYS A 1 89 ? 6.076 5.803 -20.649 1.00 84.62 89 LYS A N 1
ATOM 691 C CA . LYS A 1 89 ? 5.913 6.486 -21.951 1.00 84.62 89 LYS A CA 1
ATOM 692 C C . LYS A 1 89 ? 5.801 5.533 -23.141 1.00 84.62 89 LYS A C 1
ATOM 694 O O . LYS A 1 89 ? 4.986 5.764 -24.022 1.00 84.62 89 LYS A O 1
ATOM 699 N N . TYR A 1 90 ? 6.650 4.505 -23.183 1.00 80.12 90 TYR A N 1
ATOM 700 C CA . TYR A 1 90 ? 6.826 3.644 -24.365 1.00 80.12 90 TYR A CA 1
ATOM 701 C C . TYR A 1 90 ? 6.707 2.145 -24.059 1.00 80.12 90 TYR A C 1
ATOM 703 O O . TYR A 1 90 ? 6.697 1.327 -24.973 1.00 80.12 90 TYR 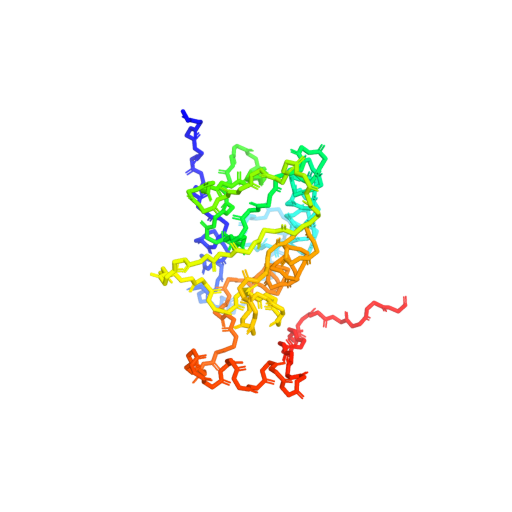A O 1
ATOM 711 N N . SER A 1 91 ? 6.649 1.775 -22.782 1.00 85.38 91 SER A N 1
ATOM 712 C CA . SER A 1 91 ? 6.610 0.396 -22.299 1.00 85.38 91 SER A CA 1
ATOM 713 C C . SER A 1 91 ? 5.677 0.302 -21.103 1.00 85.38 91 SER A C 1
ATOM 715 O O . SER A 1 91 ? 5.585 1.245 -20.325 1.00 85.38 91 SER A O 1
ATOM 717 N N . ASN A 1 92 ? 5.059 -0.860 -20.899 1.00 88.69 92 ASN A N 1
ATOM 718 C CA . ASN A 1 92 ? 4.212 -1.127 -19.727 1.00 88.69 92 ASN A CA 1
ATOM 719 C C . ASN A 1 92 ? 5.023 -1.366 -18.436 1.00 88.69 92 ASN A C 1
ATOM 721 O O . ASN A 1 92 ? 4.459 -1.640 -17.379 1.00 88.69 92 ASN A O 1
ATOM 725 N N . GLU A 1 93 ? 6.350 -1.275 -18.524 1.00 91.75 93 GLU A N 1
ATOM 726 C CA . GLU A 1 93 ? 7.282 -1.493 -17.424 1.00 91.75 93 GLU A CA 1
ATOM 727 C C . GLU A 1 93 ? 8.355 -0.401 -17.410 1.00 91.75 93 GLU A C 1
ATOM 729 O O . GLU A 1 93 ? 8.861 0.015 -18.455 1.00 91.75 93 GLU A O 1
ATOM 734 N N . TYR A 1 94 ? 8.743 0.021 -16.213 1.00 92.12 94 TYR A N 1
ATOM 735 C CA . TYR A 1 94 ? 9.896 0.857 -15.925 1.00 92.12 94 TYR A CA 1
ATOM 736 C C . TYR A 1 94 ? 10.982 0.012 -15.257 1.00 92.12 94 TYR A C 1
ATOM 738 O O . TYR A 1 94 ? 10.738 -0.620 -14.230 1.00 92.12 94 TYR A O 1
ATOM 746 N N . GLU A 1 95 ? 12.195 0.037 -15.804 1.00 92.06 95 GLU A N 1
ATOM 747 C CA . GLU A 1 95 ? 13.365 -0.602 -15.201 1.00 92.06 95 GLU A CA 1
ATOM 748 C C . GLU A 1 95 ? 14.235 0.446 -14.500 1.00 92.06 95 GLU A C 1
ATOM 750 O O . GLU A 1 95 ? 14.763 1.374 -15.124 1.00 92.06 95 GLU A O 1
ATOM 755 N N . MET A 1 96 ? 14.396 0.306 -13.185 1.00 88.25 96 MET A N 1
ATOM 756 C CA . MET A 1 96 ? 15.243 1.205 -12.410 1.00 88.25 96 MET A CA 1
ATOM 757 C C . MET A 1 96 ? 16.712 0.784 -12.507 1.00 88.25 96 MET A C 1
ATOM 759 O O . MET A 1 96 ? 17.087 -0.303 -12.078 1.00 88.25 96 MET A O 1
ATOM 763 N N . ARG A 1 97 ? 17.563 1.685 -13.012 1.00 87.75 97 ARG A N 1
ATOM 764 C CA . ARG A 1 97 ? 19.008 1.434 -13.182 1.00 87.75 97 ARG A CA 1
ATOM 765 C C . ARG A 1 97 ? 19.873 1.870 -11.997 1.00 87.75 97 ARG A C 1
ATOM 767 O O . ARG A 1 97 ? 21.013 1.432 -11.876 1.00 87.75 97 ARG A O 1
ATOM 774 N N . SER A 1 98 ? 19.365 2.744 -11.130 1.00 82.81 98 SER A N 1
ATOM 775 C CA . SER A 1 98 ? 20.104 3.258 -9.973 1.00 82.81 98 SER A CA 1
ATOM 776 C C . SER A 1 98 ? 19.823 2.444 -8.711 1.00 82.81 98 SER A C 1
ATOM 778 O O . SER A 1 98 ? 18.687 2.052 -8.454 1.00 82.81 98 SER A O 1
ATOM 780 N N . LYS A 1 99 ? 20.845 2.261 -7.867 1.00 72.94 99 LYS A N 1
ATOM 781 C CA . LYS A 1 99 ? 20.657 1.752 -6.503 1.00 72.94 99 LYS A CA 1
ATOM 782 C C . LYS A 1 99 ? 20.111 2.883 -5.631 1.00 72.94 99 LYS A C 1
ATOM 784 O O . LYS A 1 99 ? 20.856 3.780 -5.249 1.00 72.94 99 LYS A O 1
ATOM 789 N N . SER A 1 100 ? 18.821 2.848 -5.325 1.00 77.75 100 SER A N 1
ATOM 790 C CA . S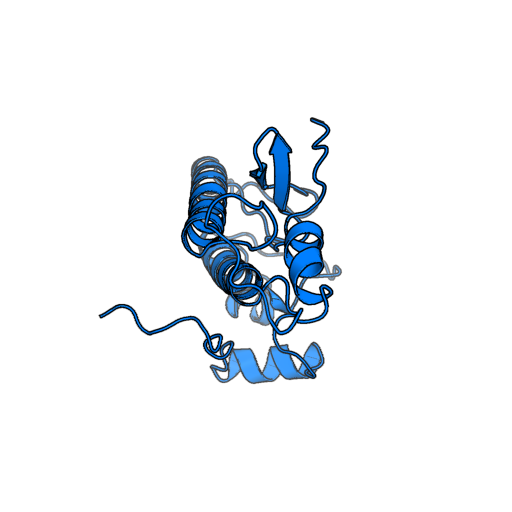ER A 1 100 ? 18.190 3.759 -4.363 1.00 77.75 100 SER A CA 1
ATOM 791 C C . SER A 1 100 ? 17.585 2.968 -3.210 1.00 77.75 100 SER A C 1
ATOM 793 O O . SER A 1 100 ? 17.397 1.755 -3.306 1.00 77.75 100 SER A O 1
ATOM 795 N N . ARG A 1 101 ? 17.283 3.652 -2.103 1.00 82.38 101 ARG A N 1
ATOM 796 C CA . ARG A 1 101 ? 16.460 3.065 -1.043 1.00 82.38 101 ARG A CA 1
ATOM 797 C C . ARG A 1 101 ? 15.074 2.758 -1.612 1.00 82.38 101 ARG A C 1
ATOM 799 O O . ARG A 1 101 ? 14.497 3.600 -2.293 1.00 82.38 101 ARG A O 1
ATOM 806 N N . VAL A 1 102 ? 14.585 1.550 -1.351 1.00 88.38 102 VAL A N 1
ATOM 807 C CA . VAL A 1 102 ? 13.299 1.048 -1.847 1.00 88.38 102 VAL A CA 1
ATOM 808 C C . VAL A 1 102 ? 12.520 0.363 -0.717 1.00 88.38 102 VAL A C 1
ATOM 810 O O . VAL A 1 102 ? 13.139 -0.194 0.199 1.00 88.38 102 VAL A O 1
ATOM 813 N N . PRO A 1 103 ? 11.179 0.385 -0.758 1.00 94.62 103 PRO A N 1
ATOM 814 C CA . PRO A 1 103 ? 10.316 -0.134 0.303 1.00 94.62 103 PRO A CA 1
ATOM 815 C C . PRO A 1 103 ? 10.133 -1.657 0.194 1.00 94.62 103 PRO A C 1
ATOM 817 O O . PRO A 1 103 ? 9.043 -2.140 -0.090 1.00 94.62 103 PRO A O 1
ATOM 820 N N . VAL A 1 104 ? 11.194 -2.435 0.439 1.00 95.38 104 VAL A N 1
ATOM 821 C CA . VAL A 1 104 ? 11.263 -3.898 0.191 1.00 95.38 104 VAL A CA 1
ATOM 822 C C . VAL A 1 104 ? 10.012 -4.687 0.608 1.00 95.38 104 VAL A C 1
ATOM 824 O O . VAL A 1 104 ? 9.607 -5.597 -0.106 1.00 95.38 104 VAL A O 1
ATOM 827 N N . ARG A 1 105 ? 9.382 -4.346 1.737 1.00 97.06 105 ARG A N 1
ATOM 828 C CA . ARG A 1 105 ? 8.223 -5.076 2.287 1.00 97.06 105 ARG A CA 1
ATOM 829 C C . ARG A 1 105 ? 6.931 -4.906 1.479 1.00 97.06 105 ARG A C 1
ATOM 831 O O . ARG A 1 105 ? 6.038 -5.729 1.613 1.00 97.06 105 ARG A O 1
ATOM 838 N N . TRP A 1 106 ? 6.846 -3.875 0.645 1.00 98.12 106 TRP A N 1
ATOM 839 C CA . TRP A 1 106 ? 5.699 -3.607 -0.228 1.00 98.12 106 TRP A CA 1
ATOM 840 C C . TRP A 1 106 ? 5.970 -4.011 -1.677 1.00 98.12 106 TRP A C 1
ATOM 842 O O . TRP A 1 106 ? 5.065 -3.994 -2.498 1.00 98.12 106 TRP A O 1
ATOM 852 N N . MET A 1 107 ? 7.206 -4.384 -2.015 1.00 96.50 107 MET A N 1
ATOM 853 C CA . MET A 1 107 ? 7.602 -4.594 -3.403 1.00 96.50 107 MET A CA 1
ATOM 854 C C . MET A 1 107 ? 7.139 -5.941 -3.951 1.00 96.50 107 MET A C 1
ATOM 856 O O . MET A 1 107 ? 7.269 -6.978 -3.295 1.00 96.50 107 MET A O 1
ATOM 860 N N . ALA A 1 108 ? 6.700 -5.916 -5.208 1.00 96.69 108 ALA A N 1
ATOM 861 C CA . ALA A 1 108 ? 6.409 -7.113 -5.978 1.00 96.69 108 ALA A CA 1
ATOM 862 C C . ALA A 1 108 ? 7.680 -7.955 -6.223 1.00 96.69 108 ALA A C 1
ATOM 864 O O . ALA A 1 108 ? 8.787 -7.397 -6.293 1.00 96.69 108 ALA A O 1
ATOM 865 N N . PRO A 1 109 ? 7.563 -9.286 -6.405 1.00 95.38 109 PRO A N 1
ATOM 866 C CA . PRO A 1 109 ? 8.705 -10.160 -6.661 1.00 95.38 109 PRO A CA 1
ATOM 867 C C . PRO A 1 109 ? 9.542 -9.712 -7.863 1.00 95.38 109 PRO A C 1
ATOM 869 O O . PRO A 1 109 ? 10.770 -9.714 -7.797 1.00 95.38 109 PRO A O 1
ATOM 872 N N . GLU A 1 110 ? 8.910 -9.272 -8.952 1.00 95.50 110 GLU A N 1
ATOM 873 C CA . GLU A 1 110 ? 9.586 -8.759 -10.142 1.00 95.50 110 GLU A CA 1
ATOM 874 C C . GLU A 1 110 ? 10.342 -7.451 -9.886 1.00 95.50 110 GLU A C 1
ATOM 876 O O . GLU A 1 110 ? 11.420 -7.252 -10.455 1.00 95.50 110 GLU A O 1
ATOM 881 N N . SER A 1 111 ? 9.838 -6.598 -8.992 1.00 95.38 111 SER A N 1
ATOM 882 C CA . SER A 1 111 ? 10.518 -5.373 -8.573 1.00 95.38 111 SER A CA 1
ATOM 883 C C . SER A 1 111 ? 11.728 -5.689 -7.700 1.00 95.38 111 SER A C 1
ATOM 885 O O . SER A 1 111 ? 12.780 -5.087 -7.885 1.00 95.38 111 SER A O 1
ATOM 887 N N . ILE A 1 112 ? 11.620 -6.674 -6.803 1.00 92.75 112 ILE A N 1
ATOM 888 C CA . ILE A 1 112 ? 12.734 -7.148 -5.965 1.00 92.75 112 ILE A CA 1
ATOM 889 C C . ILE A 1 112 ? 13.828 -7.810 -6.813 1.00 92.75 112 ILE A C 1
ATOM 891 O O . ILE A 1 112 ? 15.017 -7.599 -6.581 1.00 92.75 112 ILE A O 1
ATOM 895 N N . LEU A 1 113 ? 13.435 -8.651 -7.770 1.00 90.25 113 LEU A N 1
ATOM 896 C CA . LEU A 1 113 ? 14.353 -9.492 -8.539 1.00 90.25 113 LEU A CA 1
ATOM 897 C C . LEU A 1 113 ? 15.019 -8.758 -9.695 1.00 90.25 113 LEU A C 1
ATOM 899 O O . LEU A 1 113 ? 16.180 -9.017 -10.002 1.00 90.25 113 LEU A O 1
ATOM 903 N N . ARG A 1 114 ? 14.258 -7.906 -10.383 1.00 91.88 114 ARG A N 1
ATOM 904 C CA . ARG A 1 114 ? 14.642 -7.349 -11.685 1.00 91.88 114 ARG A CA 1
ATOM 905 C C . ARG A 1 114 ? 14.559 -5.828 -11.734 1.00 91.88 114 ARG A C 1
ATOM 907 O O . ARG A 1 114 ? 14.764 -5.2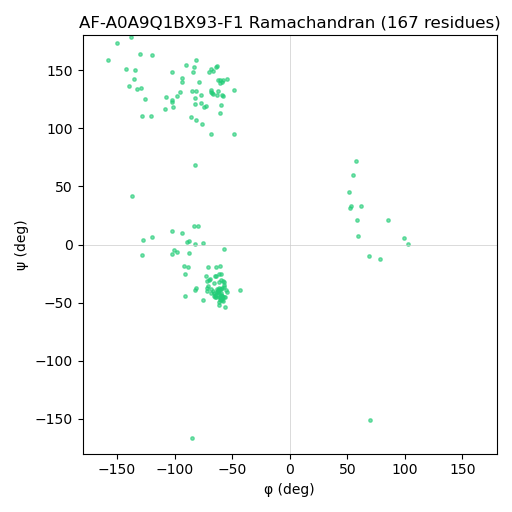68 -12.802 1.00 91.88 114 ARG A O 1
ATOM 914 N N . ASN A 1 115 ? 14.247 -5.158 -10.619 1.00 93.56 115 ASN A N 1
ATOM 915 C CA . ASN A 1 115 ? 14.017 -3.708 -10.571 1.00 93.56 115 ASN A CA 1
ATOM 916 C C . ASN A 1 115 ? 12.990 -3.227 -11.612 1.00 93.56 115 ASN A C 1
ATOM 918 O O . ASN A 1 115 ? 13.091 -2.110 -12.126 1.00 93.56 115 ASN A O 1
ATOM 922 N N . LYS A 1 116 ? 12.012 -4.084 -11.927 1.00 95.19 116 LYS A N 1
ATOM 923 C CA . LYS A 1 116 ? 10.925 -3.802 -12.863 1.00 95.19 116 LYS A CA 1
ATOM 924 C C . LYS A 1 116 ? 9.694 -3.320 -12.109 1.00 95.19 116 LYS A C 1
ATOM 926 O O . LYS A 1 116 ? 9.287 -3.940 -11.129 1.00 95.19 116 LYS A O 1
ATOM 931 N N . TYR A 1 117 ? 9.116 -2.226 -12.578 1.00 96.31 117 TYR A N 1
ATOM 932 C CA . TYR A 1 117 ? 7.957 -1.577 -11.981 1.00 96.31 117 TYR A CA 1
ATOM 933 C C . TYR A 1 117 ? 6.894 -1.340 -13.046 1.00 96.31 117 TYR A C 1
ATOM 935 O O . TYR A 1 117 ? 7.188 -0.856 -14.133 1.00 96.31 117 TYR A O 1
ATOM 943 N N . SER A 1 118 ? 5.656 -1.647 -12.720 1.00 97.50 118 SER A N 1
ATOM 944 C CA . SER A 1 118 ? 4.485 -1.525 -13.584 1.00 97.50 118 SER A CA 1
ATOM 945 C C . SER A 1 118 ? 3.252 -1.242 -12.729 1.00 97.50 118 SER A C 1
ATOM 947 O O . SER A 1 118 ? 3.295 -1.345 -11.499 1.00 97.50 118 SER A O 1
ATOM 949 N N . THR A 1 119 ? 2.121 -0.964 -13.370 1.00 97.44 119 THR A N 1
ATOM 950 C CA . THR A 1 119 ? 0.833 -0.869 -12.669 1.00 97.44 119 THR A CA 1
ATOM 951 C C . THR A 1 119 ? 0.505 -2.160 -11.907 1.00 97.44 119 THR A C 1
ATOM 953 O O . THR A 1 119 ? 0.002 -2.101 -10.793 1.00 97.44 119 THR A O 1
ATOM 956 N N . THR A 1 120 ? 0.882 -3.335 -12.425 1.00 97.75 120 THR A N 1
ATOM 957 C CA . THR A 1 120 ? 0.687 -4.621 -11.727 1.00 97.75 120 THR A CA 1
ATOM 958 C C . THR A 1 120 ? 1.591 -4.783 -10.503 1.00 97.75 120 THR A C 1
ATOM 960 O O . THR A 1 120 ? 1.180 -5.396 -9.521 1.00 97.75 120 THR A O 1
ATOM 963 N N . SER A 1 121 ? 2.789 -4.190 -10.505 1.00 98.12 121 SER A N 1
ATOM 964 C CA . SER A 1 121 ? 3.633 -4.165 -9.303 1.00 98.12 121 SER A CA 1
ATOM 965 C C . SER A 1 121 ? 3.057 -3.260 -8.201 1.00 98.12 121 SER A C 1
ATOM 967 O O . SER A 1 121 ? 3.214 -3.542 -7.011 1.00 98.12 121 SER A O 1
ATOM 969 N N . ASP A 1 122 ? 2.320 -2.208 -8.577 1.00 98.44 122 ASP A N 1
ATOM 970 C CA . ASP A 1 122 ? 1.560 -1.408 -7.613 1.00 98.44 122 ASP A CA 1
ATOM 971 C C . ASP A 1 122 ? 0.335 -2.173 -7.084 1.00 98.44 122 ASP A C 1
ATOM 973 O O . ASP A 1 122 ? -0.005 -2.014 -5.915 1.00 98.44 122 ASP A O 1
ATOM 977 N N . VAL A 1 123 ? -0.286 -3.058 -7.878 1.00 98.56 123 VAL A N 1
ATOM 978 C CA . VAL A 1 123 ? -1.360 -3.956 -7.396 1.00 98.56 123 VAL A CA 1
ATOM 979 C C . VAL A 1 123 ? -0.849 -4.892 -6.298 1.00 98.56 123 VAL A C 1
ATOM 981 O O . VAL A 1 123 ? -1.534 -5.103 -5.299 1.00 98.56 123 VAL A O 1
ATOM 984 N N . TRP A 1 124 ? 0.377 -5.410 -6.421 1.00 98.38 124 TRP A N 1
ATOM 985 C CA . TRP A 1 124 ? 1.002 -6.160 -5.327 1.00 98.38 124 TRP A CA 1
ATOM 986 C C . TRP A 1 124 ? 1.146 -5.298 -4.068 1.00 98.38 124 TRP A C 1
ATOM 988 O O . TRP A 1 124 ? 0.780 -5.723 -2.972 1.00 98.38 124 TRP A O 1
ATOM 998 N N . SER A 1 125 ? 1.652 -4.072 -4.231 1.00 98.56 125 SER A N 1
ATOM 999 C CA . SER A 1 125 ? 1.829 -3.125 -3.125 1.00 98.56 125 SER A CA 1
ATOM 1000 C C . SER A 1 125 ? 0.487 -2.796 -2.458 1.00 98.56 125 SER A C 1
ATOM 1002 O O . SER A 1 125 ? 0.399 -2.737 -1.235 1.00 98.56 125 SER A O 1
ATOM 1004 N N . PHE A 1 126 ? -0.583 -2.675 -3.249 1.00 98.75 126 PHE A N 1
ATOM 1005 C CA . PHE A 1 126 ? -1.951 -2.495 -2.768 1.00 98.75 126 PHE A CA 1
ATOM 1006 C C . PHE A 1 126 ? -2.431 -3.684 -1.926 1.00 98.75 126 PHE A C 1
ATOM 1008 O O . PHE A 1 126 ? -3.040 -3.476 -0.882 1.00 98.75 126 PHE A O 1
ATOM 1015 N N . GLY A 1 127 ? -2.088 -4.921 -2.299 1.00 98.38 127 GLY A N 1
ATOM 1016 C CA . GLY A 1 127 ? -2.356 -6.098 -1.465 1.00 98.38 127 GLY A CA 1
ATOM 1017 C C . GLY A 1 127 ? -1.691 -6.018 -0.084 1.00 98.38 127 GLY A C 1
ATOM 1018 O O . GLY A 1 127 ? -2.297 -6.388 0.921 1.00 98.38 127 GLY A O 1
ATOM 1019 N N . VAL A 1 128 ? -0.476 -5.466 -0.008 1.00 98.50 128 VAL A N 1
ATOM 1020 C CA . VAL A 1 128 ? 0.191 -5.201 1.278 1.00 98.50 128 VAL A CA 1
ATOM 1021 C C . VAL A 1 128 ? -0.520 -4.084 2.051 1.00 98.50 128 VAL A C 1
ATOM 1023 O O . VAL A 1 128 ? -0.699 -4.222 3.255 1.00 98.50 128 VAL A O 1
ATOM 1026 N N . VAL A 1 129 ? -1.006 -3.032 1.382 1.00 98.56 129 VAL A N 1
ATOM 1027 C CA . VAL A 1 129 ? -1.820 -1.979 2.022 1.00 98.56 129 VAL A CA 1
ATOM 1028 C C . VAL A 1 129 ? -3.128 -2.530 2.588 1.00 98.56 129 VAL A C 1
ATOM 1030 O O . VAL A 1 129 ? -3.498 -2.174 3.701 1.00 98.56 129 VAL A O 1
ATOM 1033 N N . LEU A 1 130 ? -3.818 -3.430 1.881 1.00 98.19 130 LEU A N 1
ATOM 1034 C CA . LEU A 1 130 ? -5.010 -4.099 2.416 1.00 98.19 130 LEU A CA 1
ATOM 1035 C C . LEU A 1 130 ? -4.685 -4.897 3.683 1.00 98.19 130 LEU A C 1
ATOM 1037 O O . LEU A 1 130 ? -5.458 -4.881 4.639 1.00 98.19 130 LEU A O 1
ATOM 1041 N N . TRP A 1 131 ? -3.520 -5.546 3.717 1.00 97.44 131 TRP A N 1
ATOM 1042 C CA . TRP A 1 131 ? -3.043 -6.228 4.915 1.00 97.44 131 TRP A CA 1
ATOM 1043 C C . TRP A 1 131 ? -2.735 -5.248 6.057 1.00 97.44 131 TRP A C 1
ATOM 1045 O O . TRP A 1 131 ? -3.116 -5.513 7.196 1.00 97.44 131 TRP A O 1
ATOM 1055 N N . GLU A 1 132 ? -2.107 -4.101 5.775 1.00 97.81 132 GLU A N 1
ATOM 1056 C CA . GLU A 1 132 ? -1.901 -3.032 6.766 1.00 97.81 132 GLU A CA 1
ATOM 1057 C C . GLU A 1 132 ? -3.242 -2.523 7.317 1.00 97.81 132 GLU A C 1
ATOM 1059 O O . GLU A 1 132 ? -3.386 -2.379 8.526 1.00 97.81 132 GLU A O 1
ATOM 1064 N N . ILE A 1 133 ? -4.243 -2.305 6.456 1.00 95.94 133 ILE A N 1
ATOM 1065 C CA . ILE A 1 133 ? -5.590 -1.860 6.848 1.00 95.94 133 ILE A CA 1
ATOM 1066 C C . ILE A 1 133 ? -6.248 -2.882 7.769 1.00 95.94 133 ILE A C 1
ATOM 1068 O O . ILE A 1 133 ? -6.694 -2.526 8.858 1.00 95.94 133 ILE A O 1
ATOM 1072 N N . ALA A 1 134 ? -6.279 -4.150 7.356 1.00 94.00 134 ALA A N 1
ATOM 1073 C CA . ALA A 1 134 ? -6.860 -5.218 8.154 1.00 94.00 134 ALA A CA 1
ATOM 1074 C C . ALA A 1 134 ? -6.166 -5.313 9.519 1.00 94.00 134 ALA A C 1
ATOM 1076 O O . ALA A 1 134 ? -6.793 -5.272 10.566 1.00 94.00 134 ALA A O 1
ATOM 1077 N N . THR A 1 135 ? -4.840 -5.328 9.545 1.00 93.50 135 THR A N 1
ATOM 1078 C CA . THR A 1 135 ? -4.069 -5.462 10.791 1.00 93.50 135 THR A CA 1
ATOM 1079 C C . THR A 1 135 ? -3.936 -4.175 11.609 1.00 93.50 135 THR A C 1
ATOM 1081 O O . THR A 1 135 ? -3.081 -4.111 12.496 1.00 93.50 135 THR A O 1
ATOM 1084 N N . LEU A 1 136 ? -4.758 -3.160 11.323 1.00 93.94 136 LEU A N 1
ATOM 1085 C CA . LEU A 1 136 ? -4.776 -1.864 12.005 1.00 93.94 136 LEU A CA 1
ATOM 1086 C C . LEU A 1 136 ? -3.390 -1.202 12.076 1.00 93.94 136 LEU A C 1
ATOM 1088 O O . LEU A 1 136 ? -2.980 -0.666 13.102 1.00 93.94 136 LEU A O 1
ATOM 1092 N N . GLY A 1 137 ? -2.676 -1.224 10.951 1.00 94.31 137 GLY A N 1
ATOM 1093 C CA . GLY A 1 137 ? -1.378 -0.577 10.790 1.00 94.31 137 GLY A CA 1
ATOM 1094 C C . GLY A 1 137 ? -0.197 -1.422 11.261 1.00 94.31 137 GLY A C 1
ATOM 1095 O O . GLY A 1 137 ? 0.871 -0.875 11.537 1.00 94.31 137 GLY A O 1
ATOM 1096 N N . SER A 1 138 ? -0.353 -2.747 11.363 1.00 94.44 138 SER A N 1
ATOM 1097 C CA . SER A 1 138 ? 0.781 -3.607 11.710 1.00 94.44 138 SER A CA 1
ATOM 1098 C C . SER A 1 138 ? 1.876 -3.547 10.645 1.00 94.44 138 SER A C 1
ATOM 1100 O O . SER A 1 138 ? 1.636 -3.318 9.460 1.00 94.44 138 SER A O 1
ATOM 1102 N N . HIS A 1 139 ? 3.111 -3.807 11.069 1.00 94.06 139 HIS A N 1
ATOM 1103 C CA . HIS A 1 139 ? 4.269 -3.800 10.179 1.00 94.06 139 HIS A CA 1
ATOM 1104 C C . HIS A 1 139 ? 4.325 -5.079 9.320 1.00 94.06 139 HIS A C 1
ATOM 1106 O O . HIS A 1 139 ? 4.415 -6.171 9.893 1.00 94.06 139 HIS A O 1
ATOM 1112 N N . PRO A 1 140 ? 4.329 -4.999 7.970 1.00 96.50 140 PRO A N 1
ATOM 1113 C CA . PRO A 1 140 ? 4.322 -6.187 7.113 1.00 96.50 140 PRO A CA 1
ATOM 1114 C C . PRO A 1 140 ? 5.547 -7.077 7.332 1.00 96.50 140 PRO A C 1
ATOM 1116 O O . PRO A 1 140 ? 6.669 -6.577 7.421 1.00 96.50 140 PRO A O 1
ATOM 1119 N N . TYR A 1 141 ? 5.354 -8.399 7.357 1.00 95.12 141 TYR A N 1
ATOM 1120 C CA . TYR A 1 141 ? 6.389 -9.400 7.669 1.00 95.12 141 TYR A CA 1
ATOM 1121 C C . TYR A 1 141 ? 7.075 -9.138 9.029 1.00 95.12 141 TYR A C 1
ATOM 1123 O O . TYR A 1 141 ? 8.291 -8.887 9.078 1.00 95.12 141 TYR A O 1
ATOM 1131 N N . PRO A 1 142 ? 6.309 -9.135 10.138 1.00 92.06 142 PRO A N 1
ATOM 1132 C CA . PRO A 1 142 ? 6.836 -8.802 11.458 1.00 92.06 142 PRO A CA 1
ATOM 1133 C C . PRO A 1 142 ? 7.973 -9.754 11.854 1.00 92.06 142 PRO A C 1
ATOM 1135 O O . PRO A 1 142 ? 7.933 -10.949 11.571 1.00 92.06 142 PRO A O 1
ATOM 1138 N N . GLY A 1 143 ? 9.021 -9.209 12.475 1.00 93.12 143 GLY A N 1
ATOM 1139 C CA . GLY A 1 143 ? 10.194 -9.973 12.924 1.00 93.12 143 GLY A CA 1
ATOM 1140 C C . GLY A 1 143 ? 11.213 -10.348 11.837 1.00 93.12 143 GLY A C 1
ATOM 1141 O O . GLY A 1 143 ? 12.333 -10.718 12.177 1.00 93.12 143 GLY A O 1
ATOM 1142 N N . LEU A 1 144 ? 10.893 -10.207 10.545 1.00 94.50 144 LEU A N 1
ATOM 1143 C CA . LEU A 1 144 ? 11.820 -10.550 9.458 1.00 94.50 144 LEU A CA 1
ATOM 1144 C C . LEU A 1 144 ? 12.633 -9.337 8.996 1.00 94.50 144 LEU A C 1
ATOM 1146 O O . LEU A 1 144 ? 12.097 -8.240 8.854 1.00 94.50 144 LEU A O 1
ATOM 1150 N N . GLY A 1 145 ? 13.923 -9.521 8.707 1.00 95.31 145 GLY A N 1
ATOM 1151 C CA . GLY A 1 145 ? 14.772 -8.494 8.085 1.00 95.31 145 GLY A CA 1
ATOM 1152 C C . GLY A 1 145 ? 14.596 -8.421 6.561 1.00 95.31 145 GLY A C 1
ATOM 1153 O O . GLY A 1 145 ? 14.203 -9.399 5.931 1.00 95.31 145 GLY A O 1
ATOM 1154 N N . CYS A 1 146 ? 14.948 -7.292 5.927 1.00 92.81 146 CYS A N 1
ATOM 1155 C CA . CYS A 1 146 ? 14.756 -7.104 4.477 1.00 92.81 146 CYS A CA 1
ATOM 1156 C C . CYS A 1 146 ? 15.417 -8.196 3.621 1.00 92.81 146 CYS A C 1
ATOM 1158 O O . CYS A 1 146 ? 14.823 -8.632 2.642 1.00 92.81 146 CYS A O 1
ATOM 1160 N N . LYS A 1 147 ? 16.619 -8.665 3.989 1.00 93.69 147 LYS A N 1
ATOM 1161 C CA . LYS A 1 147 ? 17.310 -9.745 3.263 1.00 93.69 147 LYS A CA 1
ATOM 1162 C C . LYS A 1 147 ? 16.506 -11.049 3.285 1.00 93.69 147 LYS A C 1
ATOM 1164 O O . LYS A 1 147 ? 16.325 -11.666 2.245 1.00 93.69 147 LYS A O 1
ATOM 1169 N N . GLN A 1 148 ? 15.984 -11.417 4.452 1.00 95.31 148 GLN A N 1
ATOM 1170 C CA . GLN A 1 148 ? 15.175 -12.622 4.611 1.00 95.31 148 GLN A CA 1
ATOM 1171 C C . GLN A 1 148 ? 13.861 -12.520 3.830 1.00 95.31 148 GLN A C 1
ATOM 1173 O O . GLN A 1 148 ? 13.513 -13.438 3.102 1.00 95.31 148 GLN A O 1
ATOM 1178 N N . ILE A 1 149 ? 13.190 -11.366 3.882 1.00 94.00 149 ILE A N 1
ATOM 1179 C CA . ILE A 1 149 ? 11.962 -11.119 3.110 1.00 94.00 149 ILE A CA 1
ATOM 1180 C C . ILE A 1 149 ? 12.219 -11.269 1.611 1.00 94.00 149 ILE A C 1
ATOM 1182 O O . ILE A 1 149 ? 11.444 -11.920 0.918 1.00 94.00 149 ILE A O 1
ATOM 1186 N N . ILE A 1 150 ? 13.322 -10.704 1.114 1.00 93.25 150 ILE A N 1
ATOM 1187 C CA . ILE A 1 150 ? 13.732 -10.846 -0.286 1.00 93.25 150 ILE A CA 1
ATOM 1188 C C . ILE A 1 150 ? 13.880 -12.324 -0.657 1.00 93.25 150 ILE A C 1
ATOM 1190 O O . ILE A 1 150 ? 13.408 -12.724 -1.717 1.00 93.25 150 ILE A O 1
ATOM 1194 N N . ASP A 1 151 ? 14.528 -13.128 0.182 1.00 94.25 151 ASP A N 1
ATOM 1195 C CA . ASP A 1 151 ? 14.769 -14.543 -0.105 1.00 94.25 151 ASP A CA 1
ATOM 1196 C C . ASP A 1 151 ? 13.491 -15.389 -0.003 1.00 94.25 151 ASP A C 1
ATOM 1198 O O . ASP A 1 151 ? 13.271 -16.274 -0.830 1.00 94.25 151 ASP A O 1
ATOM 1202 N N . ASP A 1 152 ? 12.617 -15.097 0.955 1.00 93.62 152 ASP A N 1
ATOM 1203 C CA . ASP A 1 152 ? 11.417 -15.890 1.214 1.00 93.62 152 ASP A CA 1
ATOM 1204 C C . ASP A 1 152 ? 10.263 -15.534 0.264 1.00 93.62 152 ASP A C 1
ATOM 1206 O O . ASP A 1 152 ? 9.576 -16.427 -0.236 1.00 93.62 152 ASP A O 1
ATOM 1210 N N . VAL A 1 153 ? 10.088 -14.256 -0.097 1.00 91.75 153 VAL A N 1
ATOM 1211 C CA . VAL A 1 153 ? 9.102 -13.841 -1.116 1.00 91.75 153 VAL A CA 1
ATOM 1212 C C . VAL A 1 153 ? 9.426 -14.475 -2.472 1.00 91.75 153 VAL A C 1
ATOM 1214 O O . VAL A 1 153 ? 8.514 -14.928 -3.171 1.00 91.75 153 VAL A O 1
ATOM 1217 N N . LYS A 1 154 ? 10.717 -14.600 -2.818 1.00 88.88 154 LYS A N 1
ATOM 1218 C CA . LYS A 1 154 ? 11.171 -15.327 -4.020 1.00 88.88 154 LYS A CA 1
ATOM 1219 C C . LYS A 1 154 ? 10.794 -16.807 -3.999 1.00 88.88 154 LYS A C 1
ATOM 1221 O O . LYS A 1 154 ? 10.542 -17.372 -5.057 1.00 88.88 154 LYS A O 1
ATOM 1226 N N . LYS A 1 155 ? 10.744 -17.422 -2.815 1.00 92.75 155 LYS A N 1
ATOM 1227 C CA . LYS A 1 155 ? 10.322 -18.819 -2.617 1.00 92.75 155 LYS A CA 1
ATOM 1228 C C . LYS A 1 155 ? 8.802 -18.987 -2.552 1.00 92.75 155 LYS A C 1
ATOM 1230 O O . LYS A 1 155 ? 8.328 -20.104 -2.388 1.00 92.75 155 LYS A O 1
ATOM 1235 N N . GLY A 1 156 ? 8.036 -17.902 -2.680 1.00 92.81 156 GLY A N 1
ATOM 1236 C CA . GLY A 1 156 ? 6.576 -17.946 -2.664 1.00 92.81 156 GLY A CA 1
ATOM 1237 C C . GLY A 1 156 ? 5.936 -17.582 -1.325 1.00 92.81 156 GLY A C 1
ATOM 1238 O O . GLY A 1 156 ? 4.714 -17.638 -1.233 1.00 92.81 156 GLY A O 1
ATOM 1239 N N . MET A 1 157 ? 6.704 -17.152 -0.315 1.00 92.88 157 MET A N 1
ATOM 1240 C CA . MET A 1 157 ? 6.128 -16.666 0.944 1.00 92.88 157 MET A CA 1
ATOM 1241 C C . MET A 1 157 ? 5.171 -15.494 0.687 1.00 92.88 157 MET A C 1
ATOM 1243 O O . MET A 1 157 ? 5.429 -14.628 -0.157 1.00 92.88 157 MET A O 1
ATOM 1247 N N . ARG A 1 158 ? 4.067 -15.465 1.430 1.00 94.19 158 ARG A N 1
ATOM 1248 C CA . ARG A 1 158 ? 3.080 -14.381 1.456 1.00 94.19 158 ARG A CA 1
ATOM 1249 C C . ARG A 1 158 ? 2.795 -13.986 2.903 1.00 94.19 158 ARG A C 1
ATOM 1251 O O . ARG A 1 158 ? 3.151 -14.716 3.826 1.00 94.19 158 ARG A O 1
ATOM 1258 N N . LEU A 1 159 ? 2.184 -12.819 3.090 1.00 93.19 159 LEU A N 1
ATOM 1259 C CA . LEU A 1 159 ? 1.673 -12.407 4.396 1.00 93.19 159 LEU A CA 1
ATOM 1260 C C . LEU A 1 159 ? 0.586 -13.384 4.857 1.00 93.19 159 LEU A C 1
ATOM 1262 O O . LEU A 1 159 ? -0.212 -13.857 4.049 1.00 93.19 159 LEU A O 1
ATOM 1266 N N . LEU A 1 160 ? 0.569 -13.680 6.156 1.00 90.88 160 LEU A N 1
ATOM 1267 C CA . LEU A 1 160 ? -0.471 -14.508 6.759 1.00 90.88 160 LEU A CA 1
ATOM 1268 C C . LEU A 1 160 ? -1.798 -13.749 6.793 1.00 90.88 160 LEU A C 1
ATOM 1270 O O . LEU A 1 160 ? -1.814 -12.527 6.966 1.00 90.88 160 LEU A O 1
ATOM 1274 N N . GLN A 1 161 ? -2.900 -14.487 6.680 1.00 89.94 161 GLN A N 1
ATOM 1275 C CA .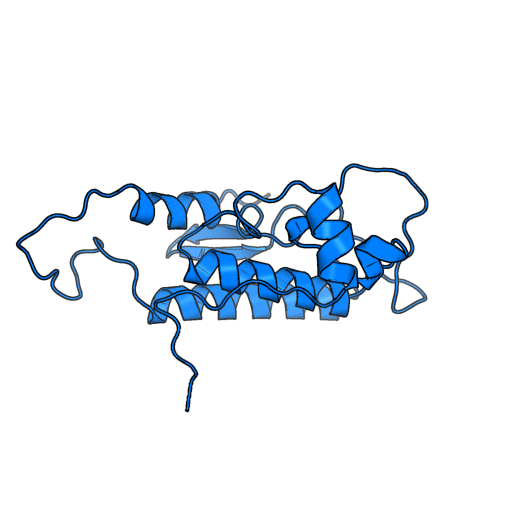 GLN A 1 161 ? -4.240 -13.939 6.850 1.00 89.94 161 GLN A CA 1
ATOM 1276 C C . GLN A 1 161 ? -4.384 -13.307 8.249 1.00 89.94 161 GLN A C 1
ATOM 1278 O O . GLN A 1 161 ? -4.062 -13.959 9.248 1.00 89.94 161 GLN A O 1
ATOM 1283 N N . PRO A 1 162 ? -4.843 -12.046 8.352 1.00 87.94 162 PRO A N 1
ATOM 1284 C CA . PRO A 1 162 ? -5.154 -11.424 9.637 1.00 87.94 162 PRO A CA 1
ATOM 1285 C C . PRO A 1 162 ? -6.254 -12.190 10.381 1.00 87.94 162 PRO A C 1
ATOM 1287 O O . PRO A 1 162 ? -7.229 -12.621 9.778 1.00 87.94 162 PRO A O 1
ATOM 1290 N N . THR A 1 163 ? -6.142 -12.314 11.705 1.00 81.38 163 THR A N 1
ATOM 1291 C CA . THR A 1 163 ? -7.006 -13.185 12.535 1.00 81.38 163 THR A CA 1
ATOM 1292 C C . THR A 1 163 ? -8.503 -12.865 12.492 1.00 81.38 163 THR A C 1
ATOM 1294 O O . THR A 1 163 ? -9.326 -13.734 12.764 1.00 81.38 163 THR A O 1
ATOM 1297 N N . HIS A 1 164 ? -8.868 -11.622 12.185 1.00 75.88 164 HIS A N 1
ATOM 1298 C CA . HIS A 1 164 ? -10.253 -11.152 12.110 1.00 75.88 164 HIS A CA 1
ATOM 1299 C C . HIS A 1 164 ? -10.775 -11.073 10.664 1.00 75.88 164 HIS A C 1
ATOM 1301 O O . HIS A 1 164 ? -11.956 -10.792 10.464 1.00 75.88 164 HIS A O 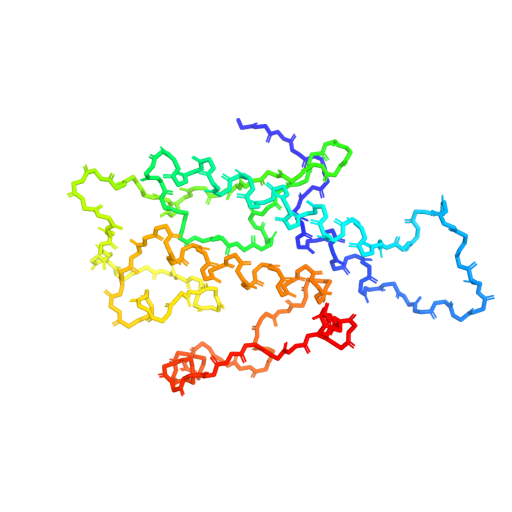1
ATOM 1307 N N . CYS A 1 165 ? -9.927 -11.332 9.663 1.00 76.06 165 CYS A N 1
ATOM 1308 C CA . CYS A 1 165 ? -10.348 -11.510 8.279 1.00 76.06 165 CYS A CA 1
ATOM 1309 C C . CYS A 1 165 ? -10.738 -12.973 8.092 1.00 76.06 165 CYS A C 1
ATOM 1311 O O . CYS A 1 165 ? -9.883 -13.853 8.127 1.00 76.06 165 CYS A O 1
ATOM 1313 N N . ARG A 1 166 ? -12.032 -13.233 7.914 1.00 74.69 166 ARG A N 1
ATOM 1314 C CA . ARG A 1 166 ? -12.518 -14.558 7.519 1.00 74.69 166 ARG A CA 1
ATOM 1315 C C . ARG A 1 166 ? -12.408 -14.687 6.005 1.00 74.69 166 ARG A C 1
ATOM 1317 O O . ARG A 1 166 ? -12.491 -13.676 5.311 1.00 74.69 166 ARG A O 1
ATOM 1324 N N . ASP A 1 167 ? -12.251 -15.909 5.513 1.00 74.44 167 ASP A N 1
A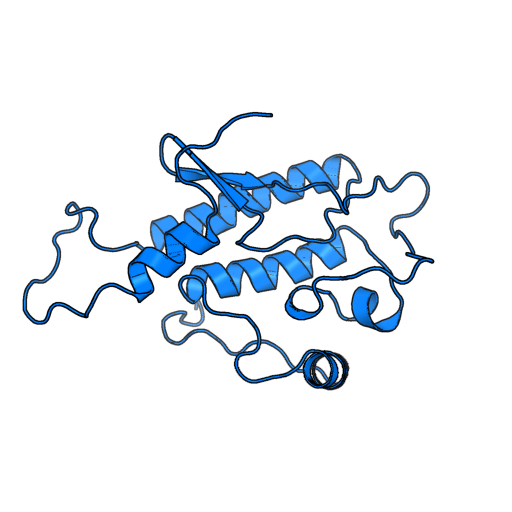TOM 1325 C CA . ASP A 1 167 ? -12.476 -16.176 4.096 1.00 74.44 167 ASP A CA 1
ATOM 1326 C C . ASP A 1 167 ? -13.929 -15.799 3.783 1.00 74.44 167 ASP A C 1
ATOM 1328 O O . ASP A 1 167 ? -14.859 -16.294 4.427 1.00 74.44 167 ASP A O 1
ATOM 1332 N N . GLU A 1 168 ? -14.125 -14.851 2.867 1.00 63.75 168 GLU A N 1
ATOM 1333 C CA . GLU A 1 168 ? -15.452 -14.612 2.307 1.00 63.75 168 GLU A CA 1
ATOM 1334 C C . GLU A 1 168 ? -15.878 -15.889 1.566 1.00 63.75 168 GLU A C 1
ATOM 1336 O O . GLU A 1 168 ? -15.100 -16.455 0.795 1.00 63.75 168 GLU A O 1
ATOM 1341 N N . MET A 1 169 ? -17.080 -16.372 1.899 1.00 37.12 169 MET A N 1
ATOM 1342 C CA . MET A 1 169 ? -17.712 -17.576 1.343 1.00 37.12 169 MET A CA 1
ATOM 1343 C C . MET A 1 169 ? -18.296 -17.309 -0.041 1.00 37.12 169 MET A C 1
ATOM 1345 O O . MET A 1 169 ? -18.956 -16.255 -0.191 1.00 37.12 169 MET A O 1
#